Protein AF-A0A1F4ZYH6-F1 (afdb_monomer)

pLDDT: mean 91.98, std 5.32, range [58.81, 97.12]

Foldseek 3Di:
DDQQDFLLNCPVPPLLQVLCVVVVLPCSPPPVRRGPGNNRSCVVVPDDPVVSVVSVVSSVPD

Solvent-accessible surface area (backbone atoms only — not comparable to full-atom values): 3638 Å² total; per-residue (Å²): 123,55,58,77,41,36,30,62,81,43,75,88,38,66,72,48,48,51,55,36,44,79,72,70,46,69,56,49,82,36,80,89,40,27,81,39,26,48,46,57,55,41,45,77,71,70,50,51,73,66,59,51,52,51,50,47,50,58,62,62,52,130

Secondary structure (DSSP, 8-state):
--TT-BGGGSTT-HHHHHHHHHTT-GGGG-GGGTTSBHHHHHHHTT--HHHHHHHHHHHH--

Mean predicted aligned error: 2.65 Å

Radius of gyration: 10.21 Å; Cα contacts (8 Å, |Δi|>4): 63; chains: 1; bounding box: 25×25×18 Å

Sequence (62 aa):
MTPKTKFSEVLDNEKVIETLFENGLFCIGCPMASQETIEQGCLAHGMNKKQIDELIKKMNEK

Nearest PDB structures (foldseek):
  2k5e-assembly1_A  TM=7.767E-01  e=3.808E-02  Methanocaldococcus jannaschii
  1l9u-assembly2_Q  TM=3.987E-01  e=5.118E+00  Thermus aquaticus

InterPro domains:
  IPR015077 Domain of unknown function DUF1858 [PF08984] (2-48)
  IPR023883 Conserved hypothetical protein CHP03980, redox-disulphide [PTHR39341] (13-60)
  IPR023883 Conserved hypothetical protein CHP03980, redox-disulphide [TIGR03980] (2-60)
  IPR038062 ScdA-like, N-terminal domain superfamily [G3DSA:1.10.3910.10] (1-62)
  IPR038062 ScdA-like, N-t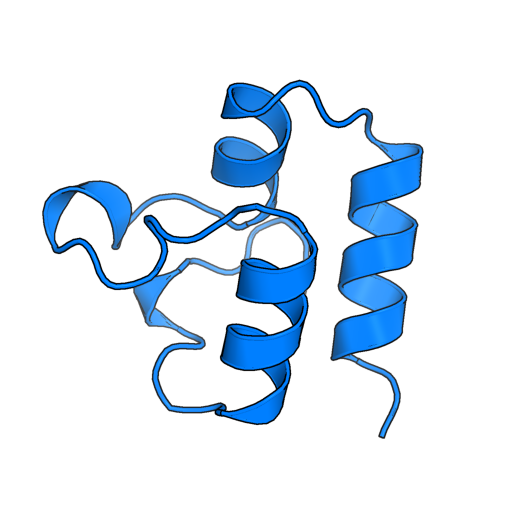erminal domain superfamily [SSF140683] (13-59)

Organism: NCBI:txid1797267

Structure (mmCIF, N/CA/C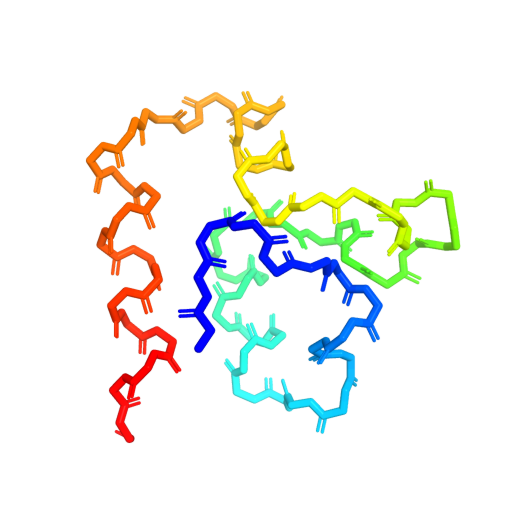/O backbone):
data_AF-A0A1F4ZYH6-F1
#
_entry.id   AF-A0A1F4ZYH6-F1
#
loop_
_atom_site.group_PDB
_atom_site.id
_atom_site.type_symbol
_atom_site.label_atom_id
_atom_site.label_alt_id
_atom_site.label_comp_id
_atom_site.label_asym_id
_atom_site.label_entity_id
_atom_site.label_seq_id
_atom_site.pdbx_PDB_ins_code
_atom_site.Cartn_x
_atom_site.Cartn_y
_atom_site.Cartn_z
_atom_site.occupancy
_atom_site.B_iso_or_equiv
_atom_site.auth_seq_id
_atom_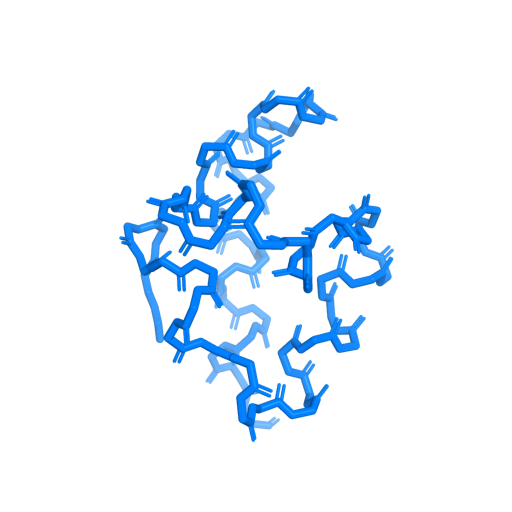site.auth_comp_id
_atom_site.auth_asym_id
_atom_site.auth_atom_id
_atom_site.pdbx_PDB_model_num
ATOM 1 N N . MET A 1 1 ? -2.226 -1.241 8.597 1.00 90.56 1 MET A N 1
ATOM 2 C CA . MET A 1 1 ? -0.910 -1.149 7.930 1.00 90.56 1 MET A CA 1
ATOM 3 C C . MET A 1 1 ? -0.471 0.299 7.770 1.00 90.56 1 MET A C 1
ATOM 5 O O . MET A 1 1 ? -1.281 1.207 7.945 1.00 90.56 1 MET A O 1
ATOM 9 N N . THR A 1 2 ? 0.812 0.504 7.470 1.00 95.88 2 THR A N 1
ATOM 10 C CA . THR A 1 2 ? 1.433 1.821 7.236 1.00 95.88 2 THR A CA 1
ATOM 11 C C . THR A 1 2 ? 2.171 1.814 5.892 1.00 95.88 2 THR A C 1
ATOM 13 O O . THR A 1 2 ? 2.437 0.728 5.379 1.00 95.88 2 THR A O 1
ATOM 16 N N . PRO A 1 3 ? 2.592 2.969 5.344 1.00 95.81 3 PRO A N 1
ATOM 17 C CA . PRO A 1 3 ? 3.390 3.001 4.111 1.00 95.81 3 PRO A CA 1
ATOM 18 C C . PRO A 1 3 ? 4.702 2.192 4.190 1.00 95.81 3 PRO A C 1
ATOM 20 O O . PRO A 1 3 ? 5.226 1.750 3.171 1.00 95.81 3 PRO A O 1
ATOM 23 N N . LYS A 1 4 ? 5.220 1.957 5.407 1.00 97.12 4 LYS A N 1
ATOM 24 C CA . LYS A 1 4 ? 6.436 1.169 5.669 1.00 97.12 4 LYS A CA 1
ATOM 25 C C . LYS A 1 4 ? 6.192 -0.333 5.830 1.00 97.12 4 LYS A C 1
ATOM 27 O O . LYS A 1 4 ? 7.157 -1.072 5.992 1.00 97.12 4 LYS A O 1
ATOM 32 N N . THR A 1 5 ? 4.936 -0.775 5.832 1.00 95.94 5 THR A N 1
ATOM 33 C CA . THR A 1 5 ? 4.604 -2.203 5.844 1.00 95.94 5 THR A CA 1
ATOM 34 C C . THR A 1 5 ? 5.164 -2.847 4.578 1.00 95.94 5 THR A C 1
ATOM 36 O O . THR A 1 5 ? 5.016 -2.288 3.488 1.00 95.94 5 THR A O 1
ATOM 39 N N . LYS A 1 6 ? 5.840 -3.987 4.725 1.00 95.50 6 LYS A N 1
ATOM 40 C CA . LYS A 1 6 ? 6.399 -4.742 3.607 1.00 95.50 6 LYS A CA 1
ATOM 41 C C . LYS A 1 6 ? 5.321 -5.520 2.881 1.00 95.50 6 LYS A C 1
ATOM 43 O O . LYS A 1 6 ? 4.355 -5.996 3.472 1.00 95.50 6 LYS A O 1
ATOM 48 N N . PHE A 1 7 ? 5.565 -5.736 1.603 1.00 93.94 7 PHE A N 1
ATOM 49 C CA . PHE A 1 7 ? 4.759 -6.586 0.747 1.00 93.94 7 PHE A CA 1
ATOM 50 C C . PHE A 1 7 ? 4.567 -8.001 1.296 1.00 93.94 7 PHE A C 1
ATOM 52 O O . PHE A 1 7 ? 3.440 -8.488 1.324 1.00 93.94 7 PHE A O 1
ATOM 59 N N . SER A 1 8 ? 5.609 -8.618 1.861 1.00 94.00 8 SER A N 1
ATOM 60 C CA . SER A 1 8 ? 5.496 -9.937 2.497 1.00 94.00 8 SER A CA 1
ATOM 61 C C . SER A 1 8 ? 4.549 -9.995 3.702 1.00 94.00 8 SER A C 1
ATOM 63 O O . SER A 1 8 ? 4.106 -11.079 4.059 1.00 94.00 8 SER A O 1
ATOM 65 N N . GLU A 1 9 ? 4.276 -8.865 4.361 1.00 94.69 9 GLU A N 1
ATOM 66 C CA . GLU A 1 9 ? 3.463 -8.807 5.588 1.00 94.69 9 GLU A CA 1
ATOM 67 C C . GLU A 1 9 ? 1.956 -8.722 5.313 1.00 94.69 9 GLU A C 1
ATOM 69 O O . GLU A 1 9 ? 1.175 -8.711 6.259 1.00 94.69 9 GLU A O 1
ATOM 74 N N . VAL A 1 10 ? 1.547 -8.603 4.045 1.00 92.50 10 VAL A N 1
ATOM 75 C CA . VAL A 1 10 ? 0.133 -8.443 3.656 1.00 92.50 10 VAL A CA 1
ATOM 76 C C . VAL A 1 10 ? -0.352 -9.519 2.681 1.00 92.50 10 VAL A C 1
ATOM 78 O O . VAL A 1 10 ? -1.474 -9.434 2.186 1.00 92.50 10 VAL A O 1
ATOM 81 N N . LEU A 1 11 ? 0.477 -10.533 2.400 1.00 89.81 11 LEU A N 1
ATOM 82 C CA . LEU A 1 11 ? 0.162 -11.614 1.453 1.00 89.81 11 LEU A CA 1
ATOM 83 C C . LEU A 1 11 ? -0.934 -12.573 1.941 1.00 89.81 11 LEU A C 1
ATOM 85 O O . LEU A 1 11 ? -1.453 -13.358 1.156 1.00 89.81 11 LEU A O 1
ATOM 89 N N . ASP A 1 12 ? -1.279 -12.529 3.222 1.00 91.56 12 ASP A N 1
ATOM 90 C CA . ASP A 1 12 ? -2.368 -13.290 3.834 1.00 91.56 12 ASP A CA 1
ATOM 91 C C . ASP A 1 12 ? -3.705 -12.527 3.839 1.00 91.56 12 ASP A C 1
ATOM 93 O O . ASP A 1 12 ? -4.732 -13.082 4.226 1.00 91.56 12 ASP A O 1
ATOM 97 N N . ASN A 1 13 ? -3.721 -11.264 3.397 1.00 92.50 13 ASN A N 1
ATOM 98 C CA . ASN A 1 13 ? -4.912 -10.424 3.391 1.00 92.50 13 ASN A CA 1
ATOM 99 C C . ASN A 1 13 ? -5.435 -10.197 1.964 1.00 92.50 13 ASN A C 1
ATOM 101 O O . ASN A 1 13 ? -5.018 -9.271 1.267 1.00 92.50 13 ASN A O 1
ATOM 105 N N . GLU A 1 14 ? -6.403 -11.018 1.552 1.00 91.75 14 GLU A N 1
ATOM 106 C CA . GLU A 1 14 ? -6.990 -10.990 0.203 1.00 91.75 14 GLU A CA 1
ATOM 107 C C . GLU A 1 14 ? -7.551 -9.613 -0.183 1.00 91.75 14 GLU A C 1
ATOM 109 O O . GLU A 1 14 ? -7.311 -9.142 -1.293 1.00 91.75 14 GLU A O 1
ATOM 114 N N . LYS A 1 15 ? -8.215 -8.911 0.747 1.00 91.25 15 LYS A N 1
ATOM 115 C CA . LYS A 1 15 ? -8.777 -7.569 0.502 1.00 91.25 15 LYS A CA 1
ATOM 116 C C . LYS A 1 15 ? -7.685 -6.535 0.210 1.00 91.25 15 LYS A C 1
ATOM 118 O O . LYS A 1 15 ? -7.859 -5.635 -0.618 1.00 91.25 15 LYS A O 1
ATOM 123 N N . VAL A 1 16 ? -6.550 -6.645 0.900 1.00 92.19 16 VAL A N 1
ATOM 124 C CA . VAL A 1 16 ? -5.392 -5.773 0.667 1.00 92.19 16 VAL A CA 1
ATOM 125 C C . VAL A 1 16 ? -4.764 -6.081 -0.683 1.00 92.19 16 VAL A C 1
ATOM 127 O O . VAL A 1 16 ? -4.490 -5.150 -1.436 1.00 92.19 16 VAL A O 1
ATOM 130 N N . ILE A 1 17 ? -4.597 -7.362 -1.020 1.00 92.06 17 ILE A N 1
ATOM 131 C CA . ILE A 1 17 ? -4.071 -7.793 -2.322 1.00 92.06 17 ILE A CA 1
ATOM 132 C C . ILE A 1 17 ? -4.956 -7.283 -3.462 1.00 92.06 17 ILE A C 1
ATOM 134 O O . ILE A 1 17 ? -4.440 -6.694 -4.409 1.00 92.06 17 ILE A O 1
ATOM 138 N N . GLU A 1 18 ? -6.276 -7.440 -3.353 1.00 92.00 18 GLU A N 1
ATOM 139 C CA . GLU A 1 18 ? -7.235 -6.933 -4.339 1.00 92.00 18 GLU A CA 1
ATOM 140 C C . GLU A 1 18 ? -7.101 -5.415 -4.505 1.00 92.00 18 GLU A C 1
ATOM 142 O O . GLU A 1 18 ? -6.935 -4.918 -5.618 1.00 92.00 18 GLU A O 1
ATOM 147 N N . THR A 1 19 ? -7.046 -4.674 -3.395 1.00 92.44 19 THR A N 1
ATOM 148 C CA . THR A 1 19 ? -6.862 -3.217 -3.426 1.00 92.44 19 THR A CA 1
ATOM 149 C C . THR A 1 19 ? -5.541 -2.816 -4.096 1.00 92.44 19 THR A C 1
ATOM 151 O O . THR A 1 19 ? -5.504 -1.853 -4.862 1.00 92.44 19 THR A O 1
ATOM 154 N N . LEU A 1 20 ? -4.444 -3.533 -3.833 1.00 91.94 20 LEU A N 1
ATOM 155 C CA . LEU A 1 20 ? -3.147 -3.295 -4.474 1.00 91.94 20 LEU A CA 1
ATOM 156 C C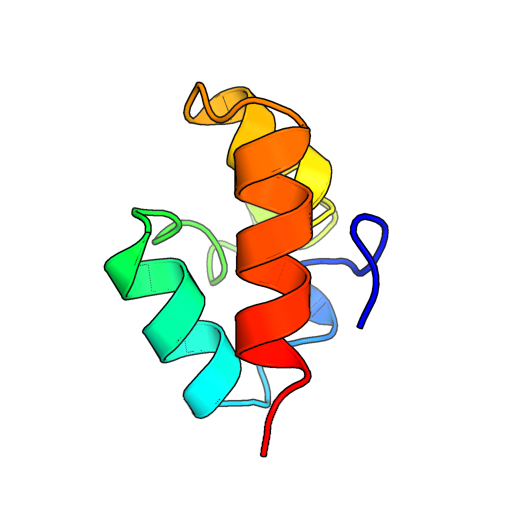 . LEU A 1 20 ? -3.206 -3.577 -5.983 1.00 91.94 20 LEU A C 1
ATOM 158 O O . LEU A 1 20 ? -2.697 -2.783 -6.775 1.00 91.94 20 LEU A O 1
ATOM 162 N N . PHE A 1 21 ? -3.872 -4.657 -6.391 1.00 91.31 21 PHE A N 1
ATOM 163 C CA . PHE A 1 21 ? -4.067 -5.014 -7.798 1.00 91.31 21 PHE A CA 1
ATOM 164 C C . PHE A 1 21 ? -4.889 -3.971 -8.554 1.00 91.31 21 PHE A C 1
ATOM 166 O O . PHE A 1 21 ? -4.478 -3.543 -9.632 1.00 91.31 21 PHE A O 1
ATOM 173 N N . GLU A 1 22 ? -5.990 -3.488 -7.973 1.00 90.88 22 GLU A N 1
ATOM 174 C CA . GLU A 1 22 ? -6.792 -2.392 -8.539 1.00 90.88 22 GLU A CA 1
ATOM 175 C C . GLU A 1 22 ? -5.970 -1.113 -8.770 1.00 90.88 22 GLU A C 1
ATOM 177 O O . GLU A 1 22 ? -6.288 -0.318 -9.653 1.00 90.88 22 GLU A O 1
ATOM 182 N N . ASN A 1 23 ? -4.902 -0.918 -7.990 1.00 90.06 23 ASN A N 1
ATOM 183 C CA . ASN A 1 23 ? -3.999 0.230 -8.077 1.00 90.06 23 ASN A CA 1
ATOM 184 C C . ASN A 1 23 ? -2.705 -0.069 -8.860 1.00 90.06 23 ASN A C 1
ATOM 186 O O . ASN A 1 23 ? -1.777 0.737 -8.847 1.00 90.06 23 ASN A O 1
ATOM 190 N N . GLY A 1 24 ? -2.636 -1.200 -9.572 1.00 87.50 24 GLY A N 1
ATOM 191 C CA . GLY A 1 24 ? -1.538 -1.528 -10.487 1.00 87.50 24 GLY A CA 1
ATOM 192 C C . GLY A 1 24 ? -0.310 -2.182 -9.845 1.00 87.50 24 GLY A C 1
ATOM 193 O O . GLY A 1 24 ? 0.703 -2.363 -10.522 1.00 87.50 24 GLY A O 1
ATOM 194 N N . LEU A 1 25 ? -0.385 -2.574 -8.570 1.00 91.44 25 LEU A N 1
ATOM 195 C CA . LEU A 1 25 ? 0.714 -3.180 -7.805 1.00 91.44 25 LEU A CA 1
ATOM 196 C C . LEU A 1 25 ? 0.672 -4.713 -7.874 1.00 91.44 25 LEU A C 1
ATOM 198 O O . LEU A 1 25 ? 0.661 -5.416 -6.864 1.00 91.44 25 LEU A O 1
ATOM 202 N N . PHE A 1 26 ? 0.665 -5.256 -9.091 1.00 88.31 26 PHE A N 1
ATOM 203 C CA . PHE A 1 26 ? 0.626 -6.708 -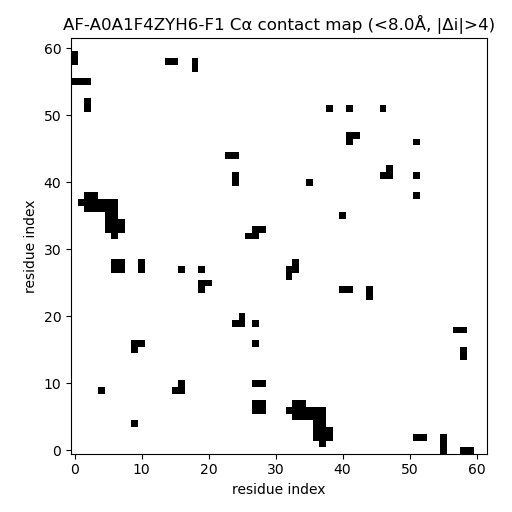9.323 1.00 88.31 26 PHE A CA 1
ATOM 204 C C . PHE A 1 26 ? 1.889 -7.441 -8.847 1.00 88.31 26 PHE A C 1
ATOM 206 O O . PHE A 1 26 ? 1.865 -8.647 -8.607 1.00 88.31 26 PHE A O 1
ATOM 213 N N . CYS A 1 27 ? 3.000 -6.717 -8.691 1.00 83.69 27 CYS A N 1
ATOM 214 C CA . CYS A 1 27 ? 4.287 -7.260 -8.266 1.00 83.69 27 CYS A CA 1
ATOM 215 C C . CYS A 1 27 ? 4.333 -7.687 -6.789 1.00 83.69 27 CYS A C 1
ATOM 217 O O . CYS A 1 27 ? 5.299 -8.338 -6.403 1.00 83.69 27 CYS A O 1
ATOM 219 N N . ILE A 1 28 ? 3.298 -7.392 -5.990 1.00 85.88 28 ILE A N 1
ATOM 220 C CA . ILE A 1 28 ? 3.186 -7.719 -4.555 1.00 85.88 28 ILE A CA 1
ATOM 221 C C . ILE A 1 28 ? 3.564 -9.173 -4.215 1.00 85.88 28 ILE A C 1
ATOM 223 O O . ILE A 1 28 ? 4.235 -9.422 -3.219 1.00 85.88 28 ILE A O 1
ATOM 227 N N . GLY A 1 29 ? 3.177 -10.135 -5.063 1.00 82.38 29 GLY A N 1
ATOM 228 C CA . GLY A 1 29 ? 3.452 -11.565 -4.873 1.00 82.38 29 GLY A CA 1
ATOM 229 C C . GLY A 1 29 ? 4.796 -12.039 -5.438 1.00 82.38 29 GLY A C 1
ATOM 230 O O . GLY A 1 29 ? 5.129 -13.217 -5.328 1.00 82.38 29 GLY A O 1
ATOM 231 N N . CYS A 1 30 ? 5.575 -11.158 -6.069 1.00 88.44 30 CYS A N 1
ATOM 232 C CA . CYS A 1 30 ? 6.880 -11.502 -6.616 1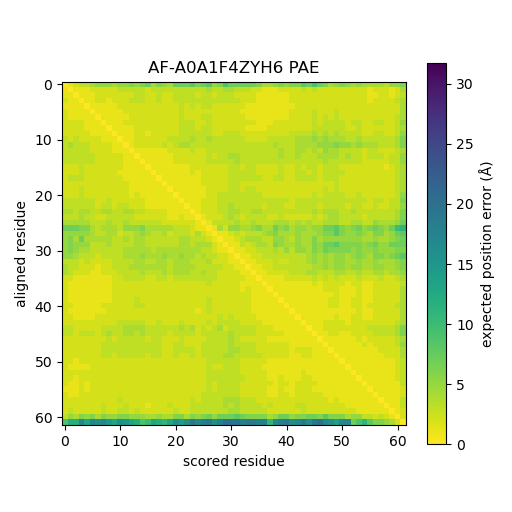.00 88.44 30 CYS A CA 1
ATOM 233 C C . CYS A 1 30 ? 7.897 -11.685 -5.475 1.00 88.44 30 CYS A C 1
ATOM 235 O O . CYS A 1 30 ? 8.097 -10.755 -4.689 1.00 88.44 30 CYS A O 1
ATOM 237 N N . PRO A 1 31 ? 8.635 -12.811 -5.406 1.00 86.38 31 PRO A N 1
ATOM 238 C CA . PRO A 1 31 ? 9.652 -13.023 -4.373 1.00 86.38 31 PRO A CA 1
ATOM 239 C C . PRO A 1 31 ? 10.704 -11.906 -4.315 1.00 86.38 31 PRO A C 1
ATOM 241 O O . PRO A 1 31 ? 11.177 -11.562 -3.231 1.00 86.38 31 PRO A O 1
ATOM 244 N N . MET A 1 32 ? 11.023 -11.300 -5.467 1.00 88.38 32 MET A N 1
ATOM 245 C CA . MET A 1 32 ? 11.978 -10.190 -5.569 1.00 88.38 32 MET A CA 1
ATOM 246 C C . MET A 1 32 ? 11.468 -8.897 -4.919 1.00 88.38 32 MET A C 1
ATOM 248 O O . MET A 1 32 ? 12.278 -8.120 -4.427 1.00 88.38 32 MET A O 1
ATOM 252 N N . ALA A 1 33 ? 10.150 -8.683 -4.882 1.00 90.25 33 ALA A N 1
ATOM 253 C CA . ALA A 1 33 ? 9.530 -7.499 -4.287 1.00 90.25 33 ALA A CA 1
ATOM 254 C C . ALA A 1 33 ? 9.132 -7.709 -2.813 1.00 90.25 33 ALA A C 1
ATOM 256 O O . ALA A 1 33 ? 8.733 -6.768 -2.142 1.00 90.25 33 ALA A O 1
ATOM 257 N N . SER A 1 34 ? 9.276 -8.923 -2.268 1.00 90.06 34 SER A N 1
ATOM 258 C CA . SER A 1 34 ? 8.809 -9.275 -0.913 1.00 90.06 34 SER A CA 1
ATOM 259 C C . SER A 1 34 ? 9.316 -8.354 0.210 1.00 90.06 34 SER A C 1
ATOM 261 O O . SER A 1 34 ? 8.619 -8.159 1.204 1.00 90.06 34 SER A O 1
ATOM 263 N N . GLN A 1 35 ? 10.522 -7.794 0.061 1.00 93.56 35 GLN A N 1
ATOM 264 C CA . GLN A 1 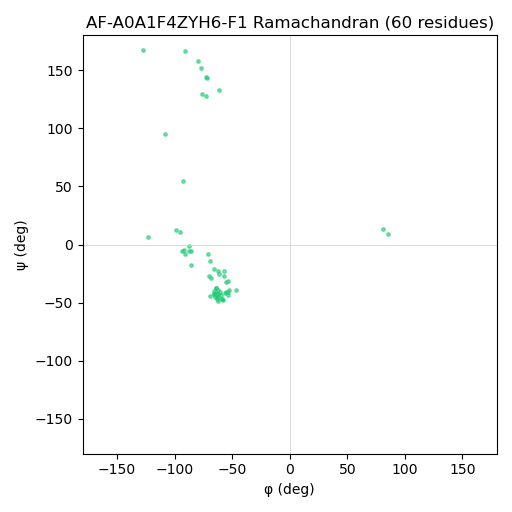35 ? 11.147 -6.896 1.041 1.00 93.56 35 GLN A CA 1
ATOM 265 C C . GLN A 1 35 ? 10.847 -5.410 0.814 1.00 93.56 35 GLN A C 1
ATOM 267 O O . GLN A 1 35 ? 11.212 -4.594 1.661 1.00 93.56 35 GLN A O 1
ATOM 272 N N . GLU A 1 36 ? 10.210 -5.067 -0.302 1.00 94.38 36 GLU A N 1
ATOM 273 C CA . GLU A 1 36 ? 9.807 -3.705 -0.623 1.00 94.38 36 GLU A CA 1
ATOM 274 C C . GLU A 1 36 ? 8.637 -3.274 0.270 1.00 94.38 36 GLU A C 1
ATOM 276 O O . GLU A 1 36 ? 7.769 -4.078 0.630 1.00 94.38 36 GLU A O 1
ATOM 281 N N . THR A 1 37 ? 8.631 -2.004 0.675 1.00 96.06 37 THR A N 1
ATOM 282 C CA . THR A 1 37 ? 7.482 -1.421 1.370 1.00 96.06 37 THR A CA 1
ATOM 283 C C . THR A 1 37 ? 6.388 -1.032 0.384 1.00 96.06 37 THR A C 1
ATOM 285 O O . THR A 1 37 ? 6.659 -0.747 -0.781 1.00 96.06 37 THR A O 1
ATOM 288 N N . ILE A 1 38 ? 5.149 -0.925 0.869 1.00 94.50 38 ILE A N 1
ATOM 289 C CA . ILE A 1 38 ? 4.033 -0.428 0.053 1.00 94.50 38 ILE A CA 1
ATOM 290 C C . ILE A 1 38 ? 4.371 0.933 -0.568 1.00 94.50 38 ILE A C 1
ATOM 292 O O . ILE A 1 38 ? 4.151 1.140 -1.756 1.00 94.50 38 ILE A O 1
ATOM 296 N N . GLU A 1 39 ? 4.964 1.846 0.206 1.00 95.81 39 GLU A N 1
ATOM 297 C CA . GLU A 1 39 ? 5.399 3.154 -0.295 1.00 95.81 39 GLU A CA 1
ATOM 298 C C . GLU A 1 39 ? 6.403 3.041 -1.448 1.00 95.81 39 GLU A C 1
ATOM 300 O O . GLU A 1 39 ? 6.241 3.718 -2.460 1.00 95.81 39 GLU A O 1
ATOM 305 N N . GLN A 1 40 ? 7.422 2.188 -1.314 1.00 95.31 40 GLN A N 1
ATOM 306 C CA . GLN A 1 40 ? 8.454 2.017 -2.336 1.00 95.31 40 GLN A CA 1
ATOM 307 C C . GLN A 1 40 ? 7.859 1.496 -3.649 1.00 95.31 40 GLN A C 1
ATOM 309 O O . GLN A 1 40 ? 8.133 2.080 -4.700 1.00 95.31 40 GLN A O 1
ATOM 314 N N . GLY A 1 41 ? 6.984 0.489 -3.587 1.00 93.31 41 GLY A N 1
ATOM 315 C CA . GLY A 1 41 ? 6.317 -0.036 -4.779 1.00 93.31 41 GLY A CA 1
ATOM 316 C C . GLY A 1 41 ? 5.381 0.979 -5.428 1.00 93.31 41 GLY A C 1
ATOM 317 O O . GLY A 1 41 ? 5.424 1.183 -6.640 1.00 93.31 41 GLY A O 1
ATOM 318 N N . CYS A 1 42 ? 4.598 1.710 -4.632 1.00 94.81 42 CYS A N 1
ATOM 319 C CA . CYS A 1 42 ? 3.755 2.793 -5.139 1.00 94.81 42 CYS A CA 1
ATOM 320 C C . CYS A 1 42 ? 4.570 3.893 -5.841 1.00 94.81 42 CYS A C 1
ATOM 322 O O . CYS A 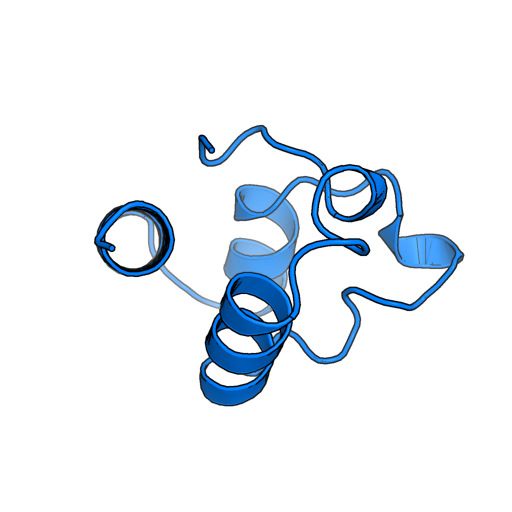1 42 ? 4.188 4.364 -6.914 1.00 94.81 42 CYS A O 1
ATOM 324 N N . LEU A 1 43 ? 5.703 4.300 -5.258 1.00 95.00 43 LEU A N 1
ATOM 325 C CA . LEU A 1 43 ? 6.592 5.308 -5.842 1.00 95.00 43 LEU A CA 1
ATOM 326 C C . LEU A 1 43 ? 7.230 4.816 -7.150 1.00 95.00 43 LEU A C 1
ATOM 328 O O . LEU A 1 43 ? 7.304 5.586 -8.108 1.00 95.00 43 LEU A O 1
ATOM 332 N N . ALA A 1 44 ? 7.637 3.544 -7.226 1.00 92.00 44 ALA A N 1
ATOM 333 C CA . ALA A 1 44 ? 8.168 2.934 -8.451 1.00 92.00 44 ALA A CA 1
ATOM 334 C C . ALA A 1 44 ? 7.139 2.919 -9.598 1.00 92.00 44 ALA A C 1
ATOM 336 O O . ALA A 1 44 ? 7.510 2.953 -10.771 1.00 92.00 44 ALA A O 1
ATOM 337 N N . HIS A 1 45 ? 5.849 2.938 -9.257 1.00 90.56 45 HIS A N 1
ATOM 338 C CA . HIS A 1 45 ? 4.723 3.022 -10.186 1.00 90.56 45 HIS A CA 1
ATOM 339 C C . HIS A 1 45 ? 4.199 4.460 -10.394 1.00 90.56 45 HIS A C 1
ATOM 341 O O . HIS A 1 45 ? 3.154 4.661 -11.011 1.00 90.56 45 HIS A O 1
ATOM 347 N N . GLY A 1 46 ? 4.925 5.477 -9.913 1.00 93.12 46 GLY A N 1
ATOM 348 C CA . GLY A 1 46 ? 4.634 6.888 -10.181 1.00 93.12 46 GLY A CA 1
ATOM 349 C C . GLY A 1 46 ? 3.532 7.507 -9.317 1.00 93.12 46 GLY A C 1
ATOM 350 O O . GLY A 1 46 ? 3.064 8.604 -9.625 1.00 93.12 46 GLY A O 1
ATOM 351 N N . MET A 1 47 ? 3.114 6.846 -8.235 1.00 96.00 47 MET A N 1
ATOM 352 C CA . MET A 1 47 ? 2.161 7.428 -7.289 1.00 96.00 47 MET A CA 1
ATOM 353 C C . MET A 1 47 ? 2.830 8.518 -6.448 1.00 96.00 47 MET A C 1
ATOM 355 O O . MET A 1 47 ? 3.988 8.405 -6.054 1.00 96.00 47 MET A O 1
ATOM 359 N N . ASN A 1 48 ? 2.085 9.571 -6.119 1.00 96.62 48 ASN A N 1
ATOM 360 C CA . ASN A 1 48 ? 2.539 10.583 -5.169 1.00 96.62 48 ASN A CA 1
ATOM 361 C C . ASN A 1 48 ? 2.113 10.247 -3.730 1.00 96.62 48 ASN A C 1
ATOM 363 O O . ASN A 1 48 ? 1.226 9.429 -3.492 1.00 96.62 48 ASN A O 1
ATOM 367 N N . LYS A 1 49 ? 2.708 10.945 -2.757 1.00 95.25 49 LYS A N 1
ATOM 368 C CA . LYS A 1 49 ? 2.460 10.720 -1.325 1.00 95.25 49 LYS A CA 1
ATOM 369 C C . LYS A 1 49 ? 0.977 10.760 -0.937 1.00 95.25 49 LYS A C 1
ATOM 371 O O . LYS A 1 49 ? 0.539 9.934 -0.149 1.00 95.25 49 LYS A O 1
ATOM 376 N N . LYS A 1 50 ? 0.192 11.669 -1.525 1.00 96.50 50 LYS A N 1
ATOM 377 C CA . LYS A 1 50 ? -1.241 11.780 -1.225 1.00 96.50 50 LYS A CA 1
ATOM 378 C C . LYS A 1 50 ? -2.005 10.532 -1.678 1.00 96.50 50 LYS A C 1
ATOM 380 O O . LYS A 1 50 ? -2.830 10.030 -0.925 1.00 96.50 50 LYS A O 1
ATOM 385 N N . GLN A 1 51 ? -1.698 10.016 -2.867 1.00 95.56 51 GLN A N 1
ATOM 386 C CA . GLN A 1 51 ? -2.306 8.780 -3.370 1.00 95.56 51 GLN A CA 1
ATOM 387 C C . GLN A 1 51 ? -1.931 7.577 -2.497 1.00 95.56 51 GLN A C 1
ATOM 389 O O . GLN A 1 51 ? -2.772 6.724 -2.236 1.00 95.56 51 GLN A O 1
ATOM 394 N N . ILE A 1 52 ? -0.690 7.531 -2.003 1.00 96.06 52 ILE A N 1
ATOM 395 C CA . ILE A 1 52 ? -0.225 6.482 -1.085 1.00 96.06 52 ILE A CA 1
ATOM 396 C C . ILE A 1 52 ? -0.985 6.556 0.245 1.00 96.06 52 ILE A C 1
ATOM 398 O O . ILE A 1 52 ? -1.459 5.534 0.736 1.00 96.06 52 ILE A O 1
ATOM 402 N N . ASP A 1 53 ? -1.153 7.753 0.809 1.00 95.88 53 ASP A N 1
ATOM 403 C CA . ASP A 1 53 ? -1.901 7.949 2.054 1.00 95.88 53 ASP A CA 1
ATOM 404 C C . ASP A 1 53 ? -3.381 7.538 1.903 1.00 95.88 53 ASP A C 1
ATOM 406 O O . ASP A 1 53 ? -3.930 6.855 2.772 1.00 95.88 53 ASP A O 1
ATOM 410 N N . GLU A 1 54 ? -4.024 7.897 0.786 1.00 95.06 54 GLU A N 1
ATOM 411 C CA . GLU A 1 54 ? -5.403 7.495 0.461 1.00 95.06 54 GLU 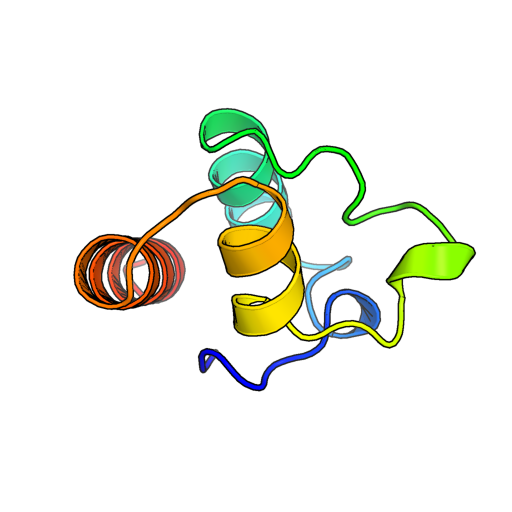A CA 1
ATOM 412 C C . GLU A 1 54 ? -5.530 5.976 0.291 1.00 95.06 54 GLU A C 1
ATOM 414 O O . GLU A 1 54 ? -6.462 5.363 0.817 1.00 95.06 54 GLU A O 1
ATOM 419 N N . LEU A 1 55 ? -4.561 5.357 -0.383 1.00 94.75 55 LEU A N 1
ATOM 420 C CA . LEU A 1 55 ? -4.498 3.917 -0.593 1.00 94.75 55 LEU A CA 1
ATOM 421 C C . LEU A 1 55 ? -4.361 3.155 0.738 1.00 94.75 55 LEU A C 1
ATOM 423 O O . LEU A 1 55 ? -5.122 2.224 1.004 1.00 94.75 55 LEU A O 1
ATOM 427 N N . ILE A 1 56 ? -3.452 3.592 1.616 1.00 95.50 56 ILE A N 1
ATOM 428 C CA . ILE A 1 56 ? -3.276 3.017 2.958 1.00 95.50 56 ILE A CA 1
ATOM 429 C C . ILE A 1 56 ? -4.543 3.187 3.799 1.00 95.50 56 ILE A C 1
ATOM 431 O O . ILE A 1 56 ? -4.921 2.277 4.541 1.00 95.50 56 ILE A O 1
ATOM 435 N N . LYS A 1 57 ? -5.223 4.332 3.685 1.00 94.56 57 LYS A N 1
ATOM 436 C CA . LYS A 1 57 ? -6.505 4.548 4.355 1.00 94.56 57 LYS A CA 1
ATOM 437 C C . LYS A 1 57 ? -7.559 3.550 3.861 1.00 94.56 57 LYS A C 1
ATOM 439 O O . LYS A 1 57 ? -8.149 2.877 4.700 1.00 94.56 57 LYS A O 1
ATOM 444 N N . LYS A 1 58 ? -7.718 3.380 2.540 1.00 92.06 58 LYS A N 1
ATOM 445 C CA . LYS A 1 58 ? -8.658 2.413 1.935 1.00 92.06 58 LYS A CA 1
ATOM 446 C C . LYS A 1 58 ? -8.407 0.984 2.433 1.00 92.06 58 LYS A C 1
ATOM 448 O O . LYS A 1 58 ? -9.353 0.283 2.767 1.00 92.06 58 LYS A O 1
ATOM 453 N N . MET A 1 59 ? -7.146 0.563 2.545 1.00 92.44 59 MET A N 1
ATOM 454 C CA . MET A 1 59 ? -6.792 -0.779 3.041 1.00 92.44 59 MET A CA 1
ATOM 455 C C . MET A 1 59 ? -7.048 -0.981 4.539 1.00 92.44 59 MET A C 1
ATOM 457 O O . MET A 1 59 ? -7.224 -2.110 4.992 1.00 92.44 59 MET A O 1
ATOM 461 N N . ASN A 1 60 ? -7.011 0.096 5.325 1.00 92.88 60 ASN A N 1
ATOM 462 C CA . ASN A 1 60 ? -7.290 0.057 6.761 1.00 92.88 60 ASN A CA 1
ATOM 463 C C . ASN A 1 60 ? -8.791 0.168 7.075 1.00 92.88 60 ASN A C 1
ATOM 465 O O . ASN A 1 60 ? -9.204 -0.156 8.190 1.00 92.88 60 ASN A O 1
ATOM 469 N N . GLU A 1 61 ? -9.599 0.641 6.126 1.00 87.94 61 GLU A N 1
ATOM 470 C CA . GLU A 1 61 ? -11.051 0.691 6.253 1.00 87.94 61 GLU A CA 1
ATOM 471 C C . GLU A 1 61 ? -11.650 -0.716 6.059 1.00 87.94 61 GLU A C 1
ATOM 473 O O . GLU A 1 61 ? -11.308 -1.457 5.129 1.00 87.94 61 GLU A O 1
ATOM 478 N N . LYS A 1 62 ? -12.502 -1.113 7.015 1.00 58.81 62 LYS A N 1
ATOM 479 C CA . LYS A 1 62 ? -13.120 -2.446 7.096 1.00 58.81 62 LYS A CA 1
ATOM 480 C C . LYS A 1 62 ? -13.993 -2.777 5.900 1.00 58.81 62 LYS A C 1
ATOM 482 O O . LYS A 1 62 ? -14.632 -1.870 5.337 1.00 58.81 62 LYS A O 1
#